Protein AF-A0A5J9UPD7-F1 (afdb_monomer)

Mean predicted aligned error: 5.49 Å

Solvent-accessible surface area (backbone atoms only — not comparable to full-atom values): 4601 Å² total; per-residue (Å²): 109,39,68,52,96,94,38,84,40,76,60,67,50,67,63,52,34,53,68,24,69,40,68,65,47,98,85,64,51,70,46,82,12,45,42,56,40,55,39,49,57,58,48,70,76,51,90,78,59,90,93,41,61,70,57,51,51,52,50,39,53,53,51,51,58,49,48,53,49,48,54,57,60,63,71,72,116

Structure (mmCIF, N/CA/C/O backbone):
data_AF-A0A5J9UPD7-F1
#
_entry.id   AF-A0A5J9UPD7-F1
#
loop_
_atom_site.group_PDB
_atom_site.id
_atom_site.type_symbol
_atom_site.label_atom_id
_atom_site.label_alt_id
_atom_site.label_comp_id
_atom_site.label_asym_id
_atom_site.label_entity_id
_atom_site.label_seq_id
_atom_site.pdbx_PDB_ins_code
_atom_site.Cartn_x
_atom_site.Cartn_y
_atom_site.Cartn_z
_atom_site.occupancy
_atom_site.B_iso_or_equiv
_atom_site.auth_seq_id
_atom_site.auth_comp_id
_atom_site.auth_asym_id
_atom_site.auth_atom_id
_atom_site.pdbx_PDB_model_num
ATOM 1 N N . MET A 1 1 ? 15.322 -4.303 -6.747 1.00 76.19 1 MET A N 1
ATOM 2 C CA . MET A 1 1 ? 15.017 -4.349 -8.192 1.00 76.19 1 MET A CA 1
ATOM 3 C C . MET A 1 1 ? 13.652 -4.987 -8.396 1.00 76.19 1 MET A C 1
ATOM 5 O O . MET A 1 1 ? 13.268 -5.827 -7.585 1.00 76.19 1 MET A O 1
ATOM 9 N N . VAL A 1 2 ? 12.925 -4.586 -9.432 1.00 81.19 2 VAL A N 1
ATOM 10 C CA . VAL A 1 2 ? 11.617 -5.131 -9.820 1.00 81.19 2 VAL A CA 1
ATOM 11 C C . VAL A 1 2 ? 11.603 -5.468 -11.309 1.00 81.19 2 VAL A C 1
ATOM 13 O O . VAL A 1 2 ? 12.344 -4.860 -12.072 1.00 81.19 2 VAL A O 1
ATOM 16 N N . LEU A 1 3 ? 10.792 -6.454 -11.700 1.00 83.50 3 LEU A N 1
ATOM 17 C CA . LEU A 1 3 ? 10.567 -6.816 -13.098 1.00 83.50 3 LEU A CA 1
ATOM 18 C C . LEU A 1 3 ? 9.308 -6.099 -13.594 1.00 83.50 3 LEU A C 1
ATOM 20 O O . LEU A 1 3 ? 8.228 -6.357 -13.063 1.00 83.50 3 LEU A O 1
ATOM 24 N N . ILE A 1 4 ? 9.453 -5.221 -14.581 1.00 84.44 4 ILE A N 1
ATOM 25 C CA . ILE A 1 4 ? 8.361 -4.485 -15.230 1.00 84.44 4 ILE A CA 1
ATOM 26 C C . ILE A 1 4 ? 8.580 -4.615 -16.735 1.00 84.44 4 ILE A C 1
ATOM 28 O O . ILE A 1 4 ? 9.686 -4.361 -17.201 1.00 84.44 4 ILE A O 1
ATOM 32 N N . ASP A 1 5 ? 7.569 -5.068 -17.482 1.00 86.00 5 ASP A N 1
ATOM 33 C CA . ASP A 1 5 ? 7.637 -5.243 -18.944 1.00 86.00 5 ASP A CA 1
ATOM 34 C C . ASP A 1 5 ? 8.930 -5.933 -19.426 1.00 86.00 5 ASP A C 1
ATOM 36 O O . ASP A 1 5 ? 9.628 -5.461 -20.323 1.00 86.00 5 ASP A O 1
ATOM 40 N N . GLU A 1 6 ? 9.278 -7.050 -18.773 1.00 86.50 6 GLU A N 1
ATOM 41 C CA . GLU A 1 6 ? 10.475 -7.869 -19.047 1.00 86.50 6 GLU A CA 1
ATOM 42 C C . GLU A 1 6 ? 11.828 -7.177 -18.782 1.00 86.50 6 GLU A C 1
ATOM 44 O O . GLU A 1 6 ? 12.888 -7.726 -19.089 1.00 86.50 6 GLU A O 1
ATOM 49 N N . ARG A 1 7 ? 11.825 -6.002 -18.148 1.00 87.19 7 ARG A N 1
ATOM 50 C CA . ARG A 1 7 ? 13.026 -5.263 -17.744 1.00 87.19 7 ARG A CA 1
ATOM 51 C C . ARG A 1 7 ? 13.206 -5.297 -16.239 1.00 87.19 7 ARG A C 1
ATOM 53 O O . ARG A 1 7 ? 12.254 -5.166 -15.474 1.00 87.19 7 ARG A O 1
ATOM 60 N N . ILE A 1 8 ? 14.454 -5.473 -15.809 1.00 87.31 8 ILE A N 1
ATOM 61 C CA . ILE A 1 8 ? 14.816 -5.391 -14.396 1.00 87.31 8 ILE A CA 1
ATOM 62 C C . ILE A 1 8 ? 15.231 -3.953 -14.097 1.00 87.31 8 ILE A C 1
ATOM 64 O O . ILE A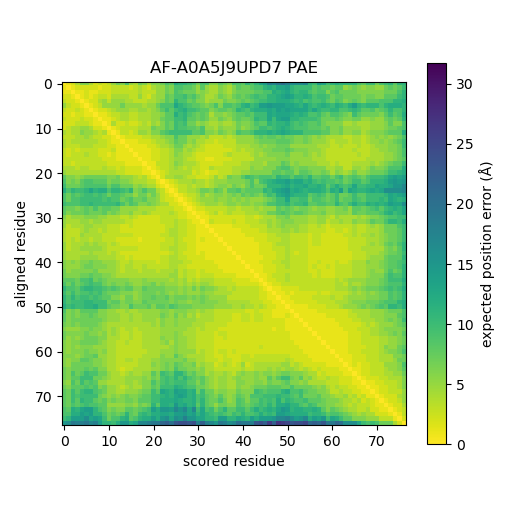 1 8 ? 16.283 -3.497 -14.543 1.00 87.31 8 ILE A O 1
ATOM 68 N N . GLU A 1 9 ? 14.423 -3.268 -13.299 1.00 87.25 9 GLU A N 1
ATOM 69 C CA . GLU A 1 9 ? 14.626 -1.868 -12.936 1.00 87.25 9 GLU A CA 1
ATOM 70 C C . GLU A 1 9 ? 14.874 -1.715 -11.432 1.00 87.25 9 GLU A C 1
ATOM 72 O O . GLU A 1 9 ? 14.513 -2.570 -10.609 1.00 87.25 9 GLU A O 1
ATOM 77 N N . MET A 1 10 ? 15.538 -0.627 -11.040 1.00 82.38 10 MET A N 1
ATOM 78 C CA . MET A 1 10 ? 15.626 -0.267 -9.628 1.00 82.38 10 MET A CA 1
ATOM 79 C C . MET A 1 10 ? 14.251 0.200 -9.157 1.00 82.38 10 MET A C 1
ATOM 81 O O . MET A 1 10 ? 13.615 1.030 -9.789 1.00 82.38 10 MET A O 1
ATOM 85 N N . ALA A 1 11 ? 13.786 -0.346 -8.035 1.00 80.19 11 ALA A N 1
ATOM 86 C CA . ALA A 1 11 ? 12.480 -0.010 -7.480 1.00 80.19 11 ALA A CA 1
ATOM 87 C C . ALA A 1 11 ? 12.589 1.278 -6.659 1.00 80.19 11 ALA A C 1
ATOM 89 O O . ALA A 1 11 ? 12.584 1.245 -5.428 1.00 80.19 11 ALA A O 1
ATOM 90 N N . ASP A 1 12 ? 12.794 2.388 -7.359 1.00 78.19 12 ASP A N 1
ATOM 91 C CA . ASP A 1 12 ? 13.086 3.698 -6.779 1.00 78.19 12 ASP A CA 1
ATOM 92 C C . ASP A 1 12 ? 11.848 4.599 -6.589 1.00 78.19 12 ASP A C 1
ATOM 94 O O . ASP A 1 12 ? 11.912 5.642 -5.935 1.00 78.19 12 ASP A O 1
ATOM 98 N N . THR A 1 13 ? 10.699 4.189 -7.126 1.00 82.44 13 THR A N 1
ATOM 99 C CA . THR A 1 13 ? 9.441 4.926 -7.032 1.00 82.44 13 THR A CA 1
ATOM 100 C C . THR A 1 13 ? 8.314 4.037 -6.543 1.00 82.44 13 THR A C 1
ATOM 102 O O . THR A 1 13 ? 8.374 2.810 -6.597 1.00 82.44 13 THR A O 1
ATOM 105 N N . PHE A 1 14 ? 7.248 4.680 -6.076 1.00 82.50 14 PHE A N 1
ATOM 106 C CA . PHE A 1 14 ? 6.030 3.988 -5.678 1.00 82.50 14 PHE A CA 1
ATOM 107 C C . PHE A 1 14 ? 5.361 3.262 -6.854 1.00 82.50 14 PHE A C 1
ATOM 109 O O . PHE A 1 14 ? 4.847 2.155 -6.684 1.00 82.50 14 PHE A O 1
ATOM 116 N N . ASP A 1 15 ? 5.439 3.843 -8.052 1.00 86.69 15 ASP A N 1
ATOM 117 C CA . ASP A 1 15 ? 4.858 3.282 -9.273 1.00 86.69 15 ASP A CA 1
ATOM 118 C C . ASP A 1 15 ? 5.539 1.970 -9.672 1.00 86.69 15 ASP A C 1
ATOM 120 O O . ASP A 1 15 ? 4.867 1.025 -10.082 1.00 86.69 15 ASP A O 1
ATOM 124 N N . HIS A 1 16 ? 6.847 1.847 -9.428 1.00 87.56 16 HIS A N 1
ATOM 125 C CA . HIS A 1 16 ? 7.570 0.595 -9.638 1.00 87.56 16 HIS A CA 1
ATOM 126 C C . HIS A 1 16 ? 7.028 -0.560 -8.786 1.00 87.56 16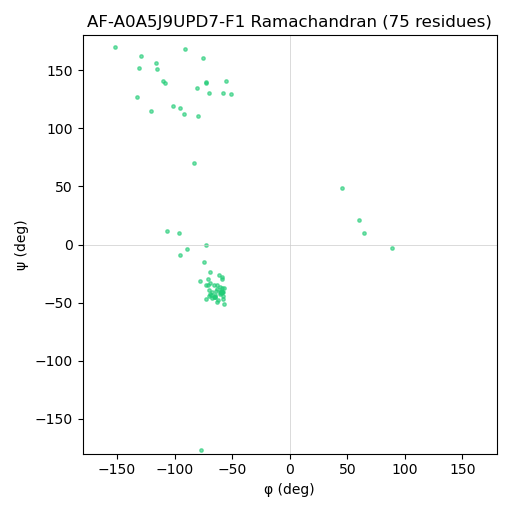 HIS A C 1
ATOM 128 O O . HIS A 1 16 ? 6.963 -1.695 -9.251 1.00 87.56 16 HIS A O 1
ATOM 134 N N . TYR A 1 17 ? 6.590 -0.298 -7.552 1.00 83.69 17 TYR A N 1
ATOM 135 C CA . TYR A 1 17 ? 5.956 -1.326 -6.719 1.00 83.69 17 TYR A CA 1
ATOM 136 C C . TYR A 1 17 ? 4.496 -1.581 -7.109 1.00 83.69 17 TYR A C 1
ATOM 138 O O . TYR A 1 17 ? 4.015 -2.705 -6.968 1.00 83.69 17 TYR A O 1
ATOM 146 N N . ALA A 1 18 ? 3.790 -0.563 -7.605 1.00 88.94 18 ALA A N 1
ATOM 147 C CA . ALA A 1 18 ? 2.411 -0.698 -8.065 1.00 88.94 18 ALA A CA 1
ATOM 148 C C . ALA A 1 18 ? 2.292 -1.498 -9.376 1.00 88.94 18 ALA A C 1
ATOM 150 O O . ALA A 1 18 ? 1.285 -2.177 -9.581 1.00 88.94 18 ALA A O 1
ATOM 151 N N . ALA A 1 19 ? 3.318 -1.449 -10.231 1.00 88.12 19 ALA A N 1
ATOM 152 C CA . ALA A 1 19 ? 3.378 -2.164 -11.506 1.00 88.12 19 ALA A CA 1
ATOM 153 C C . ALA A 1 19 ? 3.637 -3.676 -11.365 1.00 88.12 19 ALA A C 1
ATOM 155 O O . ALA A 1 19 ? 3.430 -4.433 -12.309 1.00 88.12 19 ALA A O 1
ATOM 156 N N . VAL A 1 20 ? 4.085 -4.135 -10.193 1.00 87.56 20 VAL A N 1
ATOM 157 C CA . VAL A 1 20 ? 4.490 -5.529 -9.978 1.00 87.56 20 VAL A CA 1
ATOM 158 C C . VAL A 1 20 ? 3.385 -6.288 -9.267 1.00 87.56 20 VAL A C 1
ATOM 160 O O . VAL A 1 20 ? 3.047 -5.967 -8.124 1.00 87.56 20 VAL A O 1
ATOM 163 N N . THR A 1 21 ? 2.870 -7.335 -9.914 1.00 86.38 21 THR A N 1
ATOM 164 C CA . THR A 1 21 ? 1.918 -8.267 -9.298 1.00 86.38 21 THR A CA 1
ATOM 165 C C . THR A 1 21 ? 2.490 -8.846 -8.010 1.00 86.38 21 THR A C 1
ATOM 167 O O . THR A 1 21 ? 3.688 -9.132 -7.904 1.00 86.38 21 THR A O 1
ATOM 170 N N . ASP A 1 22 ? 1.628 -8.993 -7.013 1.00 84.75 22 ASP A N 1
ATOM 171 C CA . ASP A 1 22 ? 2.040 -9.554 -5.740 1.00 84.75 22 ASP A CA 1
ATOM 172 C C . ASP A 1 22 ? 2.234 -11.077 -5.810 1.00 84.75 22 ASP A C 1
ATOM 174 O O . ASP A 1 22 ? 1.716 -11.758 -6.696 1.00 84.75 22 ASP A O 1
ATOM 178 N N . ALA A 1 23 ? 2.982 -11.610 -4.848 1.00 79.38 23 ALA A N 1
ATOM 179 C CA . ALA A 1 23 ? 3.094 -13.042 -4.596 1.00 79.38 23 ALA A CA 1
ATOM 180 C C . ALA A 1 23 ? 2.509 -13.353 -3.209 1.00 79.38 23 ALA A C 1
ATOM 182 O O . ALA A 1 23 ? 2.607 -12.488 -2.336 1.00 79.38 23 ALA A O 1
ATOM 183 N N . PRO A 1 24 ? 1.959 -14.563 -2.984 1.00 79.69 24 PRO A N 1
ATOM 184 C CA . PRO A 1 24 ? 1.341 -14.920 -1.710 1.00 79.69 24 PRO A CA 1
ATOM 185 C C . PRO A 1 24 ? 2.261 -14.626 -0.518 1.00 79.69 24 PRO A C 1
ATOM 187 O O . PRO A 1 24 ? 3.426 -15.035 -0.525 1.00 79.69 24 PRO A O 1
ATOM 190 N N . ASP A 1 25 ? 1.740 -13.926 0.492 1.00 74.75 25 ASP A N 1
ATOM 191 C CA . ASP A 1 25 ? 2.465 -13.659 1.738 1.00 74.75 25 ASP A CA 1
ATOM 192 C C . ASP A 1 25 ? 2.498 -14.897 2.666 1.00 74.75 25 ASP A C 1
ATOM 194 O O . ASP A 1 25 ? 2.034 -15.989 2.313 1.00 74.75 25 ASP A O 1
ATOM 198 N N . ARG A 1 26 ? 3.077 -14.752 3.869 1.00 76.31 26 ARG A N 1
ATOM 199 C CA . ARG A 1 26 ? 3.162 -15.841 4.868 1.00 76.31 26 ARG A CA 1
ATOM 200 C C . ARG A 1 26 ? 1.790 -16.379 5.286 1.00 76.31 26 ARG A C 1
ATOM 202 O O . ARG A 1 26 ? 1.687 -17.563 5.603 1.00 76.31 26 ARG A O 1
ATOM 209 N N . ASP A 1 27 ? 0.764 -15.540 5.218 1.00 84.19 27 ASP A N 1
ATOM 210 C CA . ASP A 1 27 ? -0.622 -15.853 5.558 1.00 84.19 27 ASP A CA 1
ATOM 211 C C . ASP A 1 27 ? -1.451 -16.228 4.316 1.00 84.19 27 ASP A C 1
ATOM 213 O O . ASP A 1 27 ? -2.670 -16.389 4.387 1.00 84.19 27 ASP A O 1
ATOM 217 N N . ARG A 1 28 ? -0.781 -16.425 3.168 1.00 85.06 28 ARG A N 1
ATOM 218 C CA . ARG A 1 28 ? -1.365 -16.740 1.856 1.00 85.06 28 ARG A CA 1
ATOM 219 C C . ARG A 1 28 ? -2.325 -15.671 1.334 1.00 85.06 28 ARG A C 1
ATOM 221 O O . ARG A 1 28 ? -3.143 -15.967 0.459 1.00 85.06 28 ARG A O 1
ATOM 228 N N . ARG A 1 29 ? -2.228 -14.437 1.824 1.00 88.31 29 ARG A N 1
ATOM 229 C CA . ARG A 1 29 ? -2.933 -13.302 1.230 1.00 88.31 29 ARG A CA 1
ATOM 230 C C . ARG A 1 29 ? -2.259 -12.954 -0.087 1.00 88.31 29 ARG A C 1
ATOM 232 O O . ARG A 1 29 ? -1.037 -13.008 -0.214 1.00 88.31 29 ARG A O 1
ATOM 239 N N . VAL A 1 30 ? -3.082 -12.631 -1.075 1.00 86.00 30 VAL A N 1
ATOM 240 C CA . VAL A 1 30 ? -2.631 -12.181 -2.389 1.00 86.00 30 VAL A CA 1
ATOM 241 C C . VAL A 1 30 ? -3.217 -10.801 -2.602 1.00 86.00 30 VAL A C 1
ATOM 243 O O . VAL A 1 30 ? -4.439 -10.649 -2.671 1.00 86.00 30 VAL A O 1
ATOM 246 N N . PHE A 1 31 ? -2.349 -9.801 -2.678 1.00 87.50 31 PHE A N 1
ATOM 247 C CA . PHE A 1 31 ? -2.747 -8.435 -2.985 1.00 87.50 31 PHE A CA 1
ATOM 248 C C . PHE A 1 31 ? -2.682 -8.191 -4.492 1.00 87.50 31 PHE A C 1
ATOM 250 O O . PHE A 1 31 ? -2.141 -8.996 -5.252 1.00 87.50 31 PHE A O 1
ATOM 257 N N . ARG A 1 32 ? -3.246 -7.077 -4.968 1.00 88.50 32 ARG A N 1
ATOM 258 C CA . ARG A 1 32 ? -3.210 -6.774 -6.406 1.00 88.50 32 ARG A CA 1
ATOM 259 C C . ARG A 1 32 ? -1.780 -6.562 -6.898 1.00 88.50 32 ARG A C 1
ATOM 261 O O . ARG A 1 32 ? -1.426 -6.987 -7.995 1.00 88.50 32 ARG A O 1
ATOM 268 N N . ASN A 1 33 ? -0.974 -5.881 -6.092 1.00 89.25 33 ASN A N 1
ATOM 269 C CA . ASN A 1 33 ? 0.415 -5.559 -6.380 1.00 89.25 33 ASN A CA 1
ATOM 270 C C . ASN A 1 33 ? 1.224 -5.428 -5.084 1.00 89.25 33 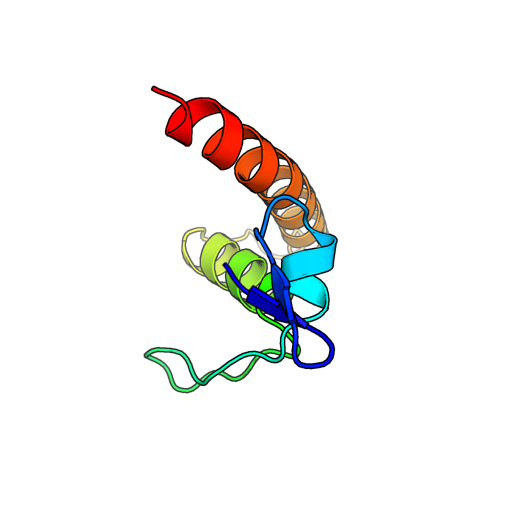ASN A C 1
ATOM 272 O O . ASN A 1 33 ? 0.672 -5.378 -3.980 1.00 89.25 33 ASN A O 1
ATOM 276 N N . LYS A 1 34 ? 2.549 -5.347 -5.224 1.00 85.62 34 LYS A N 1
ATOM 277 C CA . LYS A 1 34 ? 3.455 -5.211 -4.074 1.00 85.62 34 LYS A CA 1
ATOM 278 C C . LYS A 1 34 ? 3.176 -3.961 -3.234 1.00 85.62 34 LYS A C 1
ATOM 280 O O . LYS A 1 34 ? 3.433 -3.975 -2.035 1.00 85.62 34 LYS A O 1
ATOM 285 N N . MET A 1 35 ? 2.664 -2.892 -3.843 1.00 87.81 35 MET A N 1
ATOM 286 C CA . MET A 1 35 ? 2.322 -1.648 -3.144 1.00 87.81 35 MET A CA 1
ATOM 287 C C . MET A 1 35 ? 1.141 -1.829 -2.180 1.00 87.81 35 MET A C 1
ATOM 289 O O . MET A 1 35 ? 1.240 -1.419 -1.024 1.00 87.81 35 MET A O 1
ATOM 293 N N . GLU A 1 36 ? 0.061 -2.483 -2.611 1.00 88.12 36 GLU A N 1
ATOM 294 C CA . GLU A 1 36 ? -1.067 -2.806 -1.731 1.00 88.12 36 GLU A CA 1
ATOM 295 C C . GLU A 1 36 ? -0.631 -3.701 -0.571 1.00 88.12 36 GLU A C 1
ATOM 297 O O . GLU A 1 36 ? -1.022 -3.436 0.565 1.00 88.12 36 GLU A O 1
ATOM 302 N N . ARG A 1 37 ? 0.237 -4.690 -0.824 1.00 87.94 37 ARG A N 1
ATOM 303 C CA . ARG A 1 37 ? 0.780 -5.542 0.240 1.00 87.94 37 ARG A CA 1
ATOM 304 C C . ARG A 1 37 ? 1.495 -4.729 1.314 1.00 87.94 37 ARG A C 1
ATOM 306 O O . ARG A 1 37 ? 1.169 -4.870 2.483 1.00 87.94 37 ARG A O 1
ATOM 313 N N . VAL A 1 38 ? 2.420 -3.847 0.931 1.00 84.88 38 VAL A N 1
ATOM 314 C CA . VAL A 1 38 ? 3.185 -3.028 1.892 1.00 84.88 38 VAL A CA 1
ATOM 315 C C . VAL A 1 38 ? 2.264 -2.146 2.740 1.00 84.88 38 VAL A C 1
ATOM 317 O O . VAL A 1 38 ? 2.477 -2.012 3.943 1.00 84.88 38 VAL A O 1
ATOM 320 N N . ILE A 1 39 ? 1.224 -1.560 2.138 1.00 88.12 39 ILE A N 1
ATOM 321 C CA . ILE A 1 39 ? 0.246 -0.748 2.876 1.00 88.12 39 ILE A CA 1
ATOM 322 C C . ILE A 1 39 ? -0.522 -1.612 3.877 1.00 88.12 39 ILE A C 1
ATOM 324 O O . ILE A 1 39 ? -0.697 -1.205 5.022 1.00 88.12 39 ILE A O 1
ATOM 328 N N . MET A 1 40 ? -0.975 -2.794 3.460 1.00 88.31 40 MET A N 1
ATOM 329 C CA . MET A 1 40 ? -1.756 -3.684 4.316 1.00 88.31 40 MET A CA 1
ATOM 330 C C . MET A 1 40 ? -0.916 -4.279 5.444 1.00 88.31 40 MET A C 1
ATOM 332 O O . MET A 1 40 ? -1.353 -4.244 6.587 1.00 88.31 40 MET A O 1
ATOM 336 N N . GLU A 1 41 ? 0.315 -4.701 5.163 1.00 86.12 41 GLU A N 1
ATOM 337 C CA . GLU A 1 41 ? 1.269 -5.133 6.189 1.00 86.12 41 GLU A CA 1
ATOM 338 C C . GLU A 1 41 ? 1.547 -4.009 7.196 1.00 86.12 41 GLU A C 1
ATOM 340 O O . GLU A 1 41 ? 1.580 -4.258 8.398 1.00 86.12 41 GLU A O 1
ATOM 345 N N . MET A 1 42 ? 1.689 -2.758 6.738 1.00 86.06 42 MET A N 1
ATOM 346 C CA . MET A 1 42 ? 1.852 -1.613 7.638 1.00 86.06 42 MET A CA 1
ATOM 347 C C . MET A 1 42 ? 0.624 -1.407 8.531 1.00 86.06 42 MET A C 1
ATOM 349 O O . MET A 1 42 ? 0.783 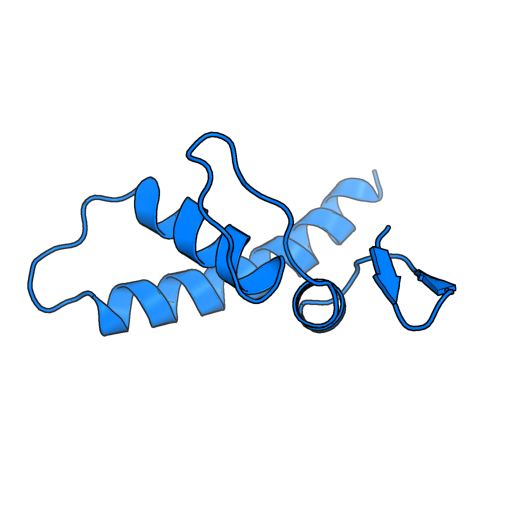-1.072 9.701 1.00 86.06 42 MET A O 1
ATOM 353 N N . LEU A 1 43 ? -0.585 -1.618 8.009 1.00 88.81 43 LEU A N 1
ATOM 354 C CA . LEU A 1 43 ? -1.818 -1.530 8.792 1.00 88.81 43 LEU A CA 1
ATOM 355 C C . LEU A 1 43 ? -1.964 -2.688 9.787 1.00 88.81 43 LEU A C 1
ATOM 357 O O . LEU A 1 43 ? -2.429 -2.444 10.895 1.00 88.81 43 LEU A O 1
ATOM 361 N N . ASP A 1 44 ? -1.517 -3.900 9.447 1.00 87.94 44 ASP A N 1
ATOM 362 C CA . ASP A 1 44 ? -1.570 -5.067 10.341 1.00 87.94 44 ASP A CA 1
ATOM 363 C C . ASP A 1 44 ? -0.751 -4.869 11.630 1.00 87.94 44 ASP A C 1
ATOM 365 O O . ASP A 1 44 ? -1.058 -5.467 12.663 1.00 87.94 44 ASP A O 1
ATOM 369 N N . PHE A 1 45 ? 0.280 -4.013 11.603 1.00 85.25 45 PHE A N 1
ATOM 370 C CA . PHE A 1 45 ? 1.060 -3.668 12.797 1.00 85.25 45 PHE A CA 1
ATOM 371 C C . PHE A 1 45 ? 0.284 -2.829 13.817 1.00 85.25 45 PHE A C 1
ATOM 373 O O . PHE A 1 45 ? 0.648 -2.817 14.997 1.00 85.25 45 PHE A O 1
ATOM 380 N N . TYR A 1 46 ? -0.757 -2.111 13.393 1.00 85.88 46 TYR A N 1
ATOM 381 C CA . TYR A 1 46 ? -1.489 -1.187 14.249 1.00 85.88 46 TYR A CA 1
ATOM 382 C C . TYR A 1 46 ? -2.889 -1.707 14.551 1.00 85.88 46 TYR A C 1
ATOM 384 O O . TYR A 1 46 ? -3.608 -2.203 13.689 1.00 85.88 46 TYR A O 1
ATOM 392 N N . LYS A 1 47 ? -3.334 -1.507 15.793 1.00 89.44 47 LYS A N 1
ATOM 393 C CA . LYS A 1 47 ? -4.755 -1.626 16.106 1.00 89.44 47 LYS A CA 1
ATOM 394 C C . LYS A 1 47 ? -5.449 -0.340 15.664 1.00 89.44 47 LYS A C 1
ATOM 396 O O . LYS A 1 47 ? -5.223 0.710 16.261 1.00 89.44 47 LYS A O 1
ATOM 401 N N . ILE A 1 48 ? -6.264 -0.431 14.620 1.00 91.19 48 ILE A N 1
ATOM 402 C CA . ILE A 1 48 ? -7.042 0.699 14.108 1.00 91.19 48 ILE A CA 1
ATOM 403 C C . ILE A 1 48 ? -8.293 0.869 14.975 1.00 91.19 48 ILE A C 1
ATOM 405 O O . ILE A 1 48 ? -8.945 -0.113 15.333 1.00 91.19 48 ILE A O 1
ATOM 409 N N . GLU A 1 49 ? -8.591 2.110 15.350 1.00 93.25 49 GLU A N 1
ATOM 410 C CA . GLU A 1 49 ? -9.831 2.455 16.041 1.00 93.25 49 GLU A CA 1
ATOM 411 C C . GLU A 1 49 ? -11.018 2.392 15.071 1.00 93.25 49 GLU A C 1
ATOM 413 O O . GLU A 1 49 ? -10.906 2.809 13.917 1.00 93.25 49 GLU A O 1
ATOM 418 N N . GLU A 1 50 ? -12.145 1.859 15.542 1.00 93.94 50 GLU A N 1
ATOM 419 C CA . GLU A 1 50 ? -13.354 1.699 14.732 1.00 93.94 50 GLU A CA 1
ATOM 420 C C . GLU A 1 50 ? -13.824 3.054 14.179 1.00 93.94 50 GLU A C 1
ATOM 422 O O . GLU A 1 50 ? -13.934 4.037 14.915 1.00 93.94 50 GLU A O 1
ATOM 427 N N . GLY A 1 51 ? -14.082 3.111 12.871 1.00 95.50 51 GLY A N 1
ATOM 428 C CA . GLY A 1 51 ? -14.487 4.331 12.165 1.00 95.50 51 GLY A CA 1
ATOM 429 C C . GLY A 1 51 ? -13.328 5.180 11.630 1.00 95.50 51 GLY A C 1
ATOM 430 O O . GLY A 1 51 ? -13.569 6.178 10.947 1.00 95.50 51 GLY A O 1
ATOM 431 N N . PHE A 1 52 ? -12.075 4.798 11.895 1.00 94.44 52 PHE A N 1
ATOM 432 C CA . PHE A 1 52 ? -10.881 5.479 11.379 1.00 94.44 52 PHE A CA 1
ATOM 433 C C . PHE A 1 52 ? -10.154 4.699 10.274 1.00 94.44 52 PHE A C 1
ATOM 435 O O . PHE A 1 52 ? -9.046 5.071 9.887 1.00 94.44 52 PHE A O 1
ATOM 442 N N . GLU A 1 53 ? -10.752 3.644 9.724 1.00 91.12 53 GLU A N 1
ATOM 443 C CA . GLU A 1 53 ? -10.118 2.740 8.757 1.00 91.12 53 GLU A CA 1
ATOM 444 C C . GLU A 1 53 ? -9.668 3.466 7.486 1.00 91.12 53 GLU A C 1
ATOM 446 O O . GLU A 1 53 ? -8.558 3.243 6.991 1.00 91.12 53 GLU A O 1
ATOM 451 N N . ASP A 1 54 ? -10.491 4.382 6.976 1.00 92.62 54 ASP A N 1
ATOM 452 C CA . ASP A 1 54 ? -10.156 5.156 5.781 1.00 92.62 54 ASP A CA 1
ATOM 453 C C . ASP A 1 54 ? -9.031 6.161 6.045 1.00 92.62 54 ASP A C 1
ATOM 455 O O . ASP A 1 54 ? -8.121 6.305 5.220 1.00 92.62 54 ASP A O 1
ATOM 459 N N . LEU A 1 55 ? -9.034 6.799 7.221 1.00 93.62 55 LEU A N 1
ATOM 460 C CA . LEU A 1 55 ? -7.953 7.694 7.626 1.00 93.62 55 LEU A CA 1
ATOM 461 C C . LEU A 1 55 ? -6.646 6.915 7.801 1.00 93.62 55 LEU A C 1
ATOM 463 O O . LEU A 1 55 ? -5.611 7.332 7.283 1.00 93.62 55 LEU A O 1
ATOM 467 N N . ALA A 1 56 ? -6.692 5.760 8.467 1.00 92.00 56 ALA A N 1
ATOM 468 C CA . ALA A 1 56 ? -5.539 4.886 8.641 1.00 92.00 56 ALA A CA 1
ATOM 469 C C . ALA A 1 56 ? -4.966 4.457 7.283 1.00 92.00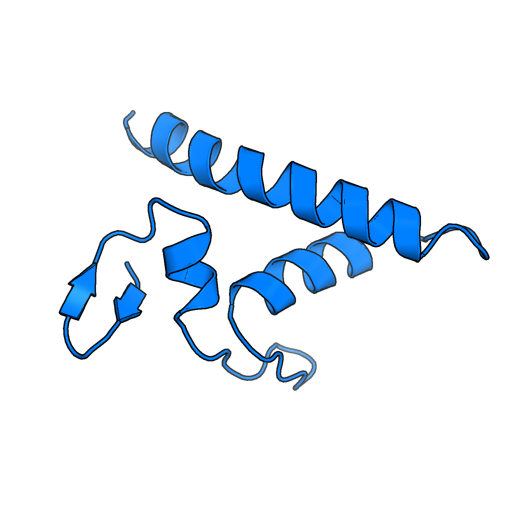 56 ALA A C 1
ATOM 471 O O . ALA A 1 56 ? -3.758 4.562 7.061 1.00 92.00 56 ALA A O 1
ATOM 472 N N . ARG A 1 57 ? -5.826 4.077 6.328 1.00 90.31 57 ARG A N 1
ATOM 473 C CA . ARG A 1 57 ? -5.413 3.738 4.958 1.00 90.31 57 ARG A CA 1
ATOM 474 C C . ARG A 1 57 ? -4.745 4.919 4.249 1.00 90.31 57 ARG A C 1
ATOM 476 O O . ARG A 1 57 ? -3.725 4.731 3.583 1.00 90.31 57 ARG A O 1
ATOM 483 N N . GLN A 1 58 ? -5.279 6.133 4.389 1.00 91.44 58 GLN A N 1
ATOM 484 C CA . GLN A 1 58 ? -4.682 7.337 3.803 1.00 91.44 58 GLN A CA 1
ATOM 485 C C . GLN A 1 58 ? -3.312 7.656 4.420 1.00 91.44 58 GLN A C 1
ATOM 487 O O . GLN A 1 58 ? -2.358 7.966 3.695 1.00 91.44 58 GLN A O 1
ATOM 492 N N . VAL A 1 59 ? -3.200 7.556 5.745 1.00 91.44 59 VAL A N 1
ATOM 493 C CA . VAL A 1 59 ? -1.951 7.784 6.482 1.00 91.44 59 VAL A CA 1
ATOM 494 C C . VAL A 1 59 ? -0.899 6.757 6.077 1.00 91.44 59 VAL A C 1
ATOM 496 O O . VAL A 1 59 ? 0.197 7.156 5.685 1.00 91.44 59 VAL A O 1
ATOM 499 N N . ALA A 1 60 ? -1.236 5.464 6.068 1.00 90.56 60 ALA A N 1
ATOM 500 C CA . ALA A 1 60 ? -0.332 4.400 5.635 1.00 90.56 60 ALA A CA 1
ATOM 501 C C . ALA A 1 60 ? 0.143 4.629 4.195 1.00 90.56 60 ALA A C 1
ATOM 503 O O . ALA A 1 60 ? 1.343 4.637 3.931 1.00 90.56 60 ALA A O 1
ATOM 504 N N . ARG A 1 61 ? -0.771 4.948 3.267 1.00 88.62 61 ARG A N 1
ATOM 505 C CA . ARG A 1 61 ? -0.406 5.256 1.875 1.00 88.62 61 ARG A CA 1
ATOM 506 C C . ARG A 1 61 ? 0.578 6.423 1.776 1.00 88.62 61 ARG A C 1
ATOM 508 O O . ARG A 1 61 ? 1.506 6.365 0.969 1.00 88.62 61 ARG A O 1
ATOM 515 N N . THR A 1 62 ? 0.388 7.467 2.577 1.00 89.06 62 THR A N 1
ATOM 516 C CA . THR A 1 62 ? 1.264 8.649 2.594 1.00 89.06 62 THR A CA 1
ATOM 517 C C . THR A 1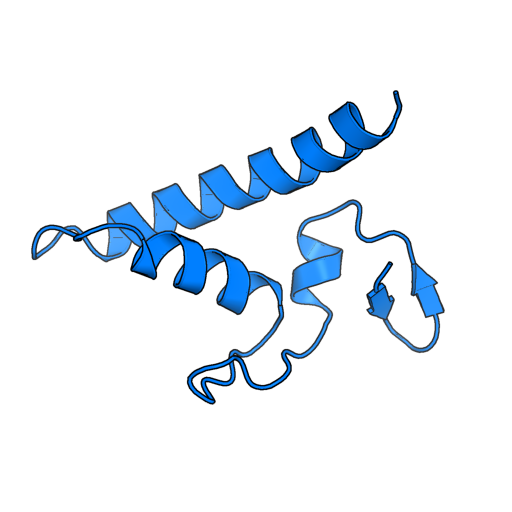 62 ? 2.632 8.316 3.189 1.00 89.06 62 THR A C 1
ATOM 519 O O . THR A 1 62 ? 3.661 8.685 2.623 1.00 89.06 62 THR A O 1
ATOM 522 N N . ALA A 1 63 ? 2.651 7.571 4.295 1.00 86.88 63 ALA A N 1
ATOM 523 C CA . ALA A 1 63 ? 3.871 7.132 4.957 1.00 86.88 63 ALA A CA 1
ATOM 524 C C . ALA A 1 63 ? 4.706 6.226 4.046 1.00 86.88 63 ALA A C 1
ATOM 526 O O . ALA A 1 63 ? 5.891 6.491 3.852 1.00 86.88 63 ALA A O 1
ATOM 527 N N . CYS A 1 64 ? 4.093 5.228 3.403 1.00 84.69 64 CYS A N 1
ATOM 528 C CA . CYS A 1 64 ? 4.791 4.338 2.480 1.00 84.69 64 CYS A CA 1
ATOM 529 C C . CYS A 1 64 ? 5.435 5.111 1.314 1.00 84.69 64 CYS A C 1
ATOM 531 O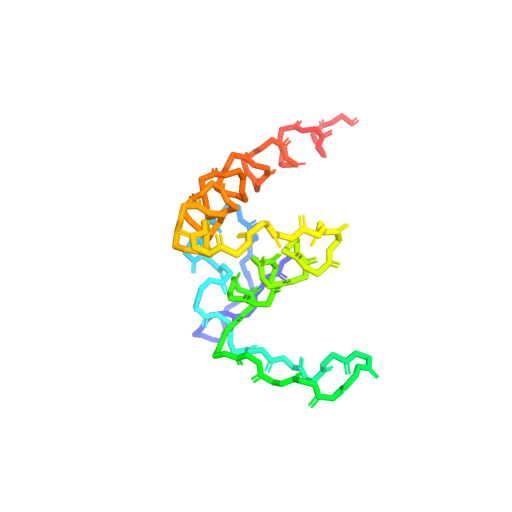 O . CYS A 1 64 ? 6.580 4.826 0.965 1.00 84.69 64 CYS A O 1
ATOM 533 N N . HIS A 1 65 ? 4.759 6.120 0.742 1.00 82.62 65 HIS A N 1
ATOM 534 C CA . HIS A 1 65 ? 5.349 6.954 -0.322 1.00 82.62 65 HIS A CA 1
ATOM 535 C C . HIS A 1 65 ? 6.630 7.659 0.124 1.00 82.62 65 HIS A C 1
ATOM 537 O O . HIS A 1 65 ? 7.559 7.810 -0.671 1.00 82.62 65 HIS A O 1
ATOM 543 N N . LYS A 1 66 ? 6.674 8.106 1.382 1.00 79.75 66 LYS A N 1
ATOM 544 C CA . LYS A 1 66 ? 7.860 8.733 1.957 1.00 79.75 66 LYS A CA 1
ATOM 545 C C . LYS A 1 66 ? 8.954 7.697 2.232 1.00 79.75 66 LYS A C 1
ATOM 547 O O . LYS A 1 66 ? 10.081 7.890 1.794 1.00 79.75 66 LYS A O 1
ATOM 552 N N . LEU A 1 67 ? 8.601 6.571 2.854 1.00 78.56 67 LEU A N 1
ATOM 553 C CA . LEU A 1 67 ? 9.545 5.506 3.207 1.00 78.56 67 LEU A CA 1
ATOM 554 C C . LEU A 1 67 ? 10.279 4.937 1.988 1.00 78.56 67 LEU A C 1
ATOM 556 O O . LEU A 1 67 ? 11.486 4.743 2.057 1.00 78.56 67 LEU A O 1
ATOM 560 N N . VAL A 1 68 ? 9.598 4.726 0.854 1.00 76.62 68 VAL A N 1
ATOM 561 C CA . VAL A 1 68 ? 10.259 4.240 -0.374 1.00 76.62 68 VAL A CA 1
ATOM 562 C C . VAL A 1 68 ? 11.350 5.206 -0.846 1.00 76.62 68 VAL A C 1
ATOM 564 O O . VAL A 1 68 ? 12.428 4.762 -1.234 1.00 76.62 68 VAL A O 1
ATOM 567 N N . LYS A 1 69 ? 11.102 6.520 -0.774 1.00 74.19 69 LYS A N 1
ATOM 568 C CA . LYS A 1 69 ? 12.104 7.540 -1.122 1.00 74.19 69 LYS A CA 1
ATOM 569 C C . LYS A 1 69 ? 13.262 7.562 -0.125 1.00 74.19 69 LYS A C 1
ATOM 571 O O . LYS A 1 69 ? 14.415 7.629 -0.546 1.00 74.19 69 LYS A O 1
ATOM 576 N N . ASP A 1 70 ? 12.953 7.478 1.167 1.00 79.31 70 ASP A N 1
ATOM 577 C CA . ASP A 1 70 ? 13.947 7.537 2.240 1.00 79.31 70 ASP A CA 1
ATOM 578 C C . ASP A 1 70 ? 14.862 6.295 2.225 1.00 79.31 70 ASP A C 1
ATOM 580 O O . ASP A 1 70 ? 16.079 6.438 2.295 1.00 79.31 70 ASP A O 1
ATOM 584 N N . MET A 1 71 ? 14.325 5.090 1.991 1.00 75.44 71 MET A N 1
ATOM 585 C CA . MET A 1 71 ? 15.115 3.849 1.893 1.00 75.44 71 MET A CA 1
ATOM 586 C C . MET A 1 71 ? 16.203 3.911 0.813 1.00 75.44 71 MET A C 1
ATOM 588 O O . MET A 1 71 ? 17.296 3.385 1.005 1.00 75.44 71 MET A O 1
ATOM 592 N N . LEU A 1 72 ? 15.933 4.553 -0.328 1.00 69.06 72 LEU A N 1
ATOM 593 C CA . LEU A 1 72 ? 16.942 4.733 -1.381 1.00 69.06 72 LEU A CA 1
ATOM 594 C C . LEU A 1 72 ? 18.002 5.751 -0.993 1.00 69.06 72 LEU A C 1
ATOM 596 O O . LEU A 1 72 ? 19.147 5.6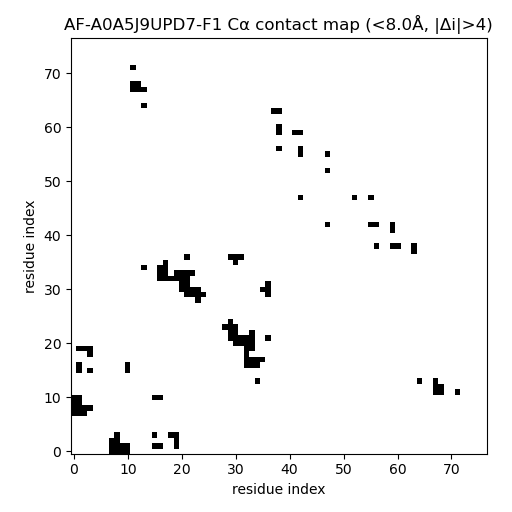17 -1.416 1.00 69.06 72 LEU A O 1
ATOM 600 N N . TYR A 1 73 ? 17.613 6.796 -0.262 1.00 72.88 73 TYR A N 1
ATOM 601 C CA . TYR A 1 73 ? 18.554 7.782 0.246 1.00 72.88 73 TYR A CA 1
ATOM 602 C C . TYR A 1 73 ? 19.495 7.140 1.270 1.00 72.88 73 TYR A C 1
ATOM 604 O O . TYR A 1 73 ? 20.707 7.303 1.164 1.00 72.88 73 TYR A O 1
ATOM 612 N N . GLU A 1 74 ? 18.952 6.350 2.196 1.00 72.50 74 GLU A N 1
ATOM 613 C CA . GLU A 1 74 ? 19.721 5.647 3.226 1.00 72.50 74 GLU A CA 1
ATOM 614 C C . GLU A 1 74 ? 20.583 4.511 2.657 1.00 72.50 74 GLU A C 1
ATOM 616 O O . GLU A 1 74 ? 21.695 4.301 3.119 1.00 72.50 74 GLU A O 1
ATOM 621 N N . ALA A 1 75 ? 20.148 3.820 1.599 1.00 71.69 75 ALA A N 1
ATOM 622 C CA . ALA A 1 75 ? 20.937 2.760 0.960 1.00 71.69 75 ALA A CA 1
ATOM 623 C C . ALA A 1 75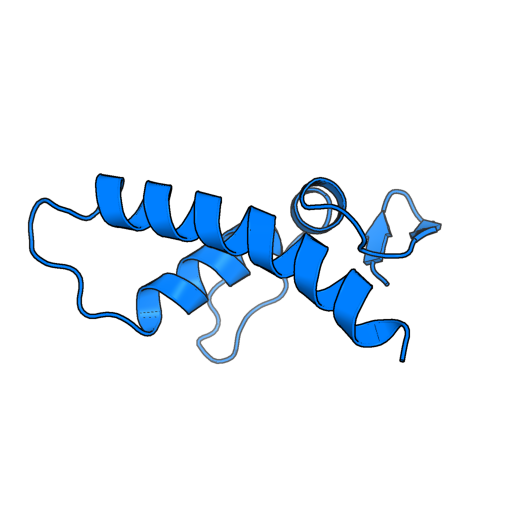 ? 22.146 3.262 0.134 1.00 71.69 75 ALA A C 1
ATOM 625 O O . ALA A 1 75 ? 22.837 2.450 -0.481 1.00 71.69 75 ALA A O 1
ATOM 626 N N . ARG A 1 76 ? 22.385 4.582 0.059 1.00 68.38 76 ARG A N 1
ATOM 627 C CA . ARG A 1 76 ? 23.520 5.190 -0.670 1.00 68.38 76 ARG A CA 1
ATOM 628 C C . ARG A 1 76 ? 24.793 5.352 0.173 1.00 68.38 76 ARG A C 1
ATOM 630 O O . ARG A 1 76 ? 25.790 5.817 -0.378 1.00 68.38 76 ARG A O 1
ATOM 637 N N . THR A 1 77 ? 24.761 5.018 1.464 1.00 53.91 77 THR A N 1
ATOM 638 C CA . THR A 1 77 ? 25.946 4.947 2.348 1.00 53.91 77 THR A CA 1
ATOM 639 C C . THR A 1 77 ? 26.604 3.582 2.302 1.00 53.91 77 THR A C 1
ATOM 641 O O . THR A 1 77 ? 27.853 3.550 2.276 1.00 53.91 77 THR A O 1
#

Radius of gyration: 13.75 Å; Cα contacts (8 Å, |Δi|>4): 71; chains: 1; bounding box: 40×26×35 Å

pLDDT: mean 84.46, std 6.98, range [53.91, 95.5]

Secondary structure (DSSP, 8-state):
-EEETTEEE---SHHHHHTSPP---TT----SSHHHHHHHHHHHTS-PPTT-HHHHHHHHHHHHHHHHHHHHHHTT-

Sequence (77 aa):
MVLIDERIEMADTFDHYAAVTDAPDRDRRVFRNKMERVIMEMLDFYKIEEGFEDLARQVARTACHKLVKDMLYEART

Organism: NCBI:txid38414

Foldseek 3Di:
DAQAPNDDDDCQALVRQVRAFADQDPVRDGDRTRNVVQLVVVPVVDDDDPPCVVVSSVVSNVVVRVVSNVVVVVVVD